Protein AF-A0A4R4Y8U0-F1 (afdb_monomer_lite)

Secondary structure (DSSP, 8-state):
--------S----SSTTEEEEEE-SS---EEEEGGGTTEEE-PPPBTTB-EEEEEE---SSEEEEEEEETTEEEEEEEEETTT-EEEEEETTTEEEE-

Sequence (98 aa):
MAITLASTGMAQAATPGTLKVCTGKDFFVTVKLPGRGGFSFTPAKRPNEATCATIDLGGNTNERVDVFTLDRYMGSFIYNGQRGAEVHGIPGPSFYVS

Radius of gyration: 12.64 Å; chains: 1; bounding box: 31×36×28 Å

Foldseek 3Di:
DDPDDDPLDAFFDPAAQKEKEKAAQVKWKKKFFVVVVGDIDIDDHDHRGIDIDMDRRADQDWTKIWIDIPNHTLGIYIYGRRGYKYWYDDPDSYIDMD

Structure (mmCIF, N/CA/C/O backbone):
data_AF-A0A4R4Y8U0-F1
#
_entry.id   AF-A0A4R4Y8U0-F1
#
loop_
_atom_site.group_PDB
_atom_site.id
_atom_site.type_symbol
_atom_site.label_atom_id
_atom_site.label_alt_id
_atom_site.label_comp_id
_atom_site.label_asym_id
_atom_site.label_entity_id
_atom_site.label_seq_id
_atom_site.pdbx_PDB_ins_code
_atom_site.Cartn_x
_atom_site.Cartn_y
_atom_site.Cartn_z
_atom_site.occupancy
_atom_site.B_iso_or_equiv
_atom_site.auth_seq_id
_atom_site.auth_comp_id
_atom_site.auth_asym_id
_atom_site.auth_atom_id
_atom_site.pdbx_PDB_model_num
ATOM 1 N N . MET A 1 1 ? 9.289 -23.088 -0.031 1.00 34.78 1 MET A N 1
ATOM 2 C CA . MET A 1 1 ? 8.017 -22.339 -0.115 1.00 34.78 1 MET A CA 1
ATOM 3 C C . MET A 1 1 ? 7.884 -21.523 1.153 1.00 34.78 1 MET A C 1
ATOM 5 O O . MET A 1 1 ? 7.726 -22.111 2.211 1.00 34.78 1 MET A O 1
ATOM 9 N N . ALA A 1 2 ? 8.029 -20.205 1.060 1.00 29.84 2 ALA A N 1
ATOM 10 C CA . ALA A 1 2 ? 7.765 -19.309 2.177 1.00 29.84 2 ALA A CA 1
ATOM 11 C C . ALA A 1 2 ? 6.407 -18.650 1.922 1.00 29.84 2 ALA A C 1
ATOM 13 O O . ALA A 1 2 ? 6.278 -17.799 1.047 1.00 29.84 2 ALA A O 1
ATOM 14 N N . ILE A 1 3 ? 5.384 -19.120 2.633 1.00 49.25 3 ILE A N 1
ATOM 15 C CA . ILE A 1 3 ? 4.170 -18.346 2.878 1.00 49.25 3 ILE A CA 1
ATOM 16 C C . ILE A 1 3 ? 4.474 -17.614 4.177 1.00 49.25 3 ILE A C 1
ATOM 18 O O . ILE A 1 3 ? 4.527 -18.254 5.226 1.00 49.25 3 ILE A O 1
ATOM 22 N N . THR A 1 4 ? 4.728 -16.309 4.118 1.00 38.78 4 THR A N 1
ATOM 23 C CA . THR A 1 4 ? 4.967 -15.528 5.334 1.00 38.78 4 THR A CA 1
ATOM 24 C C . THR A 1 4 ? 3.901 -14.454 5.469 1.00 38.78 4 THR A C 1
ATOM 26 O O . THR A 1 4 ? 3.896 -13.469 4.741 1.00 38.78 4 THR A O 1
ATOM 29 N N . LEU A 1 5 ? 2.977 -14.778 6.378 1.00 39.47 5 LEU A N 1
ATOM 30 C CA . LEU A 1 5 ? 2.010 -13.984 7.130 1.00 39.47 5 LEU A CA 1
ATOM 31 C C . LEU A 1 5 ? 1.588 -12.635 6.536 1.00 39.47 5 LEU A C 1
ATOM 33 O O . LEU A 1 5 ? 2.327 -11.655 6.580 1.00 39.47 5 LEU A O 1
ATOM 37 N N . ALA A 1 6 ? 0.308 -12.562 6.162 1.00 42.38 6 ALA A N 1
ATOM 38 C CA . ALA A 1 6 ? -0.450 -11.328 6.287 1.00 42.38 6 ALA A CA 1
ATOM 39 C C . ALA A 1 6 ? -0.258 -10.805 7.718 1.00 42.38 6 ALA A C 1
ATOM 41 O O . ALA A 1 6 ? -0.773 -11.397 8.669 1.00 42.38 6 ALA A O 1
ATOM 42 N N . SER A 1 7 ? 0.509 -9.730 7.894 1.00 41.41 7 SER A N 1
ATOM 43 C CA . SER A 1 7 ? 0.455 -8.979 9.136 1.00 41.41 7 SER A CA 1
ATOM 44 C C . SER A 1 7 ? -0.927 -8.335 9.194 1.00 41.41 7 SER A C 1
ATOM 46 O O . SER A 1 7 ? -1.179 -7.249 8.681 1.00 41.41 7 SER A O 1
ATOM 48 N N . THR A 1 8 ? -1.865 -9.018 9.845 1.00 43.34 8 THR A N 1
ATOM 49 C CA . THR A 1 8 ? -3.015 -8.377 10.482 1.00 43.34 8 THR A CA 1
ATOM 50 C C . THR A 1 8 ? -2.479 -7.554 11.655 1.00 43.34 8 THR A C 1
ATOM 52 O O . THR A 1 8 ? -2.631 -7.919 12.816 1.00 43.34 8 THR A O 1
ATOM 55 N N . GLY A 1 9 ? -1.739 -6.493 11.348 1.00 42.09 9 GLY A N 1
ATOM 56 C CA . GLY A 1 9 ? -1.117 -5.594 12.305 1.00 42.09 9 GLY A CA 1
ATOM 57 C C . GLY A 1 9 ? -1.339 -4.170 11.831 1.00 42.09 9 GLY A C 1
ATOM 58 O O . GLY A 1 9 ? -1.158 -3.874 10.652 1.00 42.09 9 GLY A O 1
ATOM 59 N N . MET A 1 10 ? -1.791 -3.300 12.735 1.00 45.44 10 MET A N 1
ATOM 60 C CA . MET A 1 10 ? -1.848 -1.869 12.452 1.00 45.44 10 MET A CA 1
ATOM 61 C C . MET A 1 10 ? -0.427 -1.378 12.188 1.00 45.44 10 MET A C 1
ATOM 63 O O . MET A 1 10 ? 0.419 -1.457 13.076 1.00 45.44 10 MET A O 1
ATOM 67 N N . ALA A 1 11 ? -0.192 -0.895 10.976 1.00 49.41 11 ALA A N 1
ATOM 68 C CA . ALA A 1 11 ? 1.036 -0.219 10.604 1.00 49.41 11 ALA A CA 1
ATOM 69 C C . ALA A 1 11 ? 1.221 1.074 11.416 1.00 49.41 11 ALA A C 1
ATOM 71 O O . ALA A 1 11 ? 0.241 1.725 11.789 1.00 49.41 11 ALA A O 1
ATOM 72 N N . GLN A 1 12 ? 2.467 1.408 11.719 1.00 47.06 12 GLN A N 1
ATOM 73 C CA . GLN A 1 12 ? 2.943 2.571 12.452 1.00 47.06 12 GLN A CA 1
ATOM 74 C C . GLN A 1 12 ? 4.066 3.245 11.646 1.00 47.06 12 GLN A C 1
ATOM 76 O O . GLN A 1 12 ? 5.247 2.938 11.795 1.00 47.06 12 GLN A O 1
ATOM 81 N N . ALA A 1 13 ? 3.723 4.251 10.839 1.00 54.06 13 ALA A N 1
ATOM 82 C CA . ALA A 1 13 ? 4.767 5.137 10.325 1.00 54.06 13 ALA A CA 1
ATOM 83 C C . ALA A 1 13 ? 5.388 5.957 11.463 1.00 54.06 13 ALA A C 1
ATOM 85 O O . ALA A 1 13 ? 4.757 6.273 12.469 1.00 54.06 13 ALA A O 1
ATOM 86 N N . ALA A 1 14 ? 6.622 6.414 11.250 1.00 53.91 14 ALA A N 1
ATOM 87 C CA . ALA A 1 14 ? 7.284 7.368 12.139 1.00 53.91 14 ALA A CA 1
ATOM 88 C C . ALA A 1 14 ? 6.558 8.730 12.233 1.00 53.91 14 ALA A C 1
ATOM 90 O O . ALA A 1 14 ? 6.922 9.562 13.064 1.00 53.91 14 ALA A O 1
ATOM 91 N N . THR A 1 15 ? 5.559 8.990 11.379 1.00 65.50 15 THR A N 1
ATOM 92 C CA . THR A 1 15 ? 4.854 10.274 11.311 1.00 65.50 15 THR A CA 1
ATOM 93 C C . THR A 1 15 ? 3.337 10.061 11.283 1.00 65.50 15 THR A C 1
ATOM 95 O O . THR A 1 15 ? 2.816 9.501 10.316 1.00 65.50 15 THR A O 1
ATOM 98 N N . PRO A 1 16 ? 2.602 10.525 12.311 1.00 78.88 16 PRO A N 1
ATOM 99 C CA . PRO A 1 16 ? 1.144 10.534 12.299 1.00 78.88 16 PRO A CA 1
ATOM 100 C C . PRO A 1 16 ? 0.588 11.264 11.072 1.00 78.88 16 PRO A C 1
ATOM 102 O O . PRO A 1 16 ? 1.164 12.240 10.599 1.00 78.88 16 PRO A O 1
ATOM 105 N N . GLY A 1 17 ? -0.549 10.801 10.564 1.00 81.25 17 GLY A N 1
ATOM 106 C CA . GLY A 1 17 ? -1.273 11.439 9.465 1.00 81.25 17 GLY A CA 1
ATOM 107 C C . GLY A 1 17 ? -0.702 11.162 8.077 1.00 81.25 17 GLY A C 1
ATOM 108 O O . GLY A 1 17 ? -1.304 11.586 7.091 1.00 81.25 17 GLY A O 1
ATOM 109 N N . THR A 1 18 ? 0.386 10.395 7.969 1.00 85.19 18 THR A N 1
ATOM 110 C CA . THR A 1 18 ? 1.040 10.141 6.683 1.00 85.19 18 THR A CA 1
ATOM 111 C C . THR A 1 18 ? 1.034 8.665 6.306 1.00 85.19 18 THR A C 1
ATOM 113 O O . THR A 1 18 ? 1.109 7.782 7.162 1.00 85.19 18 THR A O 1
ATOM 116 N N . LEU A 1 19 ? 0.903 8.395 5.008 1.00 86.19 19 LEU A N 1
ATOM 117 C CA . LEU A 1 19 ? 1.127 7.083 4.414 1.00 86.19 19 LEU A CA 1
ATOM 118 C C . LEU A 1 19 ? 2.319 7.194 3.469 1.00 86.19 19 LEU A C 1
ATOM 120 O O . LEU A 1 19 ? 2.271 7.924 2.480 1.00 86.19 19 LEU A O 1
ATOM 124 N N . LYS A 1 20 ? 3.392 6.467 3.761 1.00 87.62 20 LYS A N 1
ATOM 125 C CA . LYS A 1 20 ? 4.549 6.364 2.874 1.00 87.62 20 LYS A CA 1
ATOM 126 C C . LYS A 1 20 ? 4.431 5.102 2.033 1.00 87.62 20 LYS A C 1
ATOM 128 O O . LYS A 1 20 ? 4.138 4.029 2.545 1.00 87.62 20 LYS A O 1
ATOM 133 N N . VAL A 1 21 ? 4.630 5.233 0.729 1.00 88.19 21 VAL A N 1
ATOM 134 C CA . VAL A 1 21 ? 4.536 4.130 -0.228 1.00 88.19 21 VAL A CA 1
ATOM 135 C C . VAL A 1 21 ? 5.860 4.028 -0.958 1.00 88.19 21 VAL A C 1
ATOM 137 O O . VAL A 1 21 ? 6.302 4.985 -1.594 1.00 88.19 21 VAL A O 1
ATOM 140 N N . CYS A 1 22 ? 6.493 2.867 -0.854 1.00 85.25 22 CYS A N 1
ATOM 141 C CA . CYS A 1 22 ? 7.778 2.572 -1.459 1.00 85.25 22 CYS A CA 1
ATOM 142 C C . CYS A 1 22 ? 7.618 1.579 -2.605 1.00 85.25 22 CYS A C 1
ATOM 144 O O . CYS A 1 22 ? 7.117 0.464 -2.438 1.00 85.25 22 CYS A O 1
ATOM 146 N N . THR A 1 23 ? 8.091 1.994 -3.774 1.00 83.44 23 THR A N 1
ATOM 147 C CA . THR A 1 23 ? 8.138 1.186 -4.983 1.00 83.44 23 THR A CA 1
ATOM 148 C C . THR A 1 23 ? 9.530 0.606 -5.196 1.00 83.44 23 THR A C 1
ATOM 150 O O . THR A 1 23 ? 10.529 1.268 -4.916 1.00 83.44 23 THR A O 1
ATOM 153 N N . GLY A 1 24 ? 9.609 -0.623 -5.703 1.00 77.69 24 GLY A N 1
ATOM 154 C CA . GLY A 1 24 ? 10.881 -1.246 -6.059 1.00 77.69 24 GLY A CA 1
ATOM 155 C C . GLY A 1 24 ? 11.411 -0.791 -7.419 1.00 77.69 24 GLY A C 1
ATOM 156 O O . GLY A 1 24 ? 10.726 -0.127 -8.194 1.00 77.69 24 GLY A O 1
ATOM 157 N N . LYS A 1 25 ? 12.637 -1.213 -7.735 1.00 75.94 25 LYS A N 1
ATOM 158 C CA . LYS A 1 25 ? 13.305 -0.931 -9.015 1.00 75.94 25 LYS A CA 1
ATOM 159 C C . LYS A 1 25 ? 12.492 -1.408 -10.231 1.00 75.94 25 LYS A C 1
ATOM 161 O O . LYS A 1 25 ? 12.359 -0.694 -11.228 1.00 75.94 25 LYS A O 1
ATOM 166 N N . ASP A 1 26 ? 11.916 -2.604 -10.128 1.00 77.44 26 ASP A N 1
ATOM 167 C CA . ASP A 1 26 ? 11.307 -3.312 -11.261 1.00 77.44 26 ASP A CA 1
ATOM 168 C C . ASP A 1 26 ? 9.773 -3.360 -11.209 1.00 77.44 26 ASP A C 1
ATOM 170 O O . ASP A 1 26 ? 9.140 -3.838 -12.145 1.00 77.44 26 ASP A O 1
ATOM 174 N N . PHE A 1 27 ? 9.151 -2.820 -10.160 1.00 77.81 27 PHE A N 1
ATOM 175 C CA . PHE A 1 27 ? 7.700 -2.869 -9.976 1.00 77.81 27 PHE A CA 1
ATOM 176 C C . PHE A 1 27 ? 7.151 -1.568 -9.395 1.00 77.81 27 PHE A C 1
ATOM 178 O O . PHE A 1 27 ? 7.861 -0.837 -8.706 1.00 77.81 27 PHE A O 1
ATOM 185 N N . PHE A 1 28 ? 5.876 -1.298 -9.683 1.00 84.00 28 PHE A N 1
ATOM 186 C CA . PHE A 1 28 ? 5.118 -0.177 -9.126 1.00 84.00 28 PHE A CA 1
ATOM 187 C C . PHE A 1 28 ? 4.306 -0.640 -7.920 1.00 84.00 28 PHE A C 1
ATOM 189 O O . PHE A 1 28 ? 3.767 -1.744 -7.958 1.00 84.00 28 PHE A O 1
ATOM 196 N N . VAL A 1 29 ? 4.191 0.186 -6.883 1.00 86.62 29 VAL A N 1
ATOM 197 C CA . VAL A 1 29 ? 3.228 -0.026 -5.795 1.00 86.62 29 VAL A CA 1
ATOM 198 C C . VAL A 1 29 ? 2.170 1.060 -5.870 1.00 86.62 29 VAL A C 1
ATOM 200 O O . VAL A 1 29 ? 2.476 2.246 -5.769 1.00 86.62 29 VAL A O 1
ATOM 203 N N . THR A 1 30 ? 0.924 0.642 -6.035 1.00 90.62 30 THR A N 1
ATOM 204 C CA . THR A 1 30 ? -0.240 1.522 -6.016 1.00 90.62 30 THR A CA 1
ATOM 205 C C . THR A 1 30 ? -1.063 1.200 -4.787 1.00 90.62 30 THR A C 1
ATOM 207 O O . THR A 1 30 ? -1.406 0.043 -4.552 1.00 90.62 30 THR A O 1
ATOM 210 N N . VAL A 1 31 ? -1.418 2.220 -4.019 1.00 91.38 31 VAL A N 1
ATOM 211 C CA . VAL A 1 31 ? -2.372 2.091 -2.920 1.00 91.38 31 VAL A CA 1
ATOM 212 C C . VAL A 1 31 ? -3.711 2.689 -3.324 1.00 91.38 31 VAL A C 1
ATOM 214 O O . VAL A 1 31 ? -3.754 3.705 -4.020 1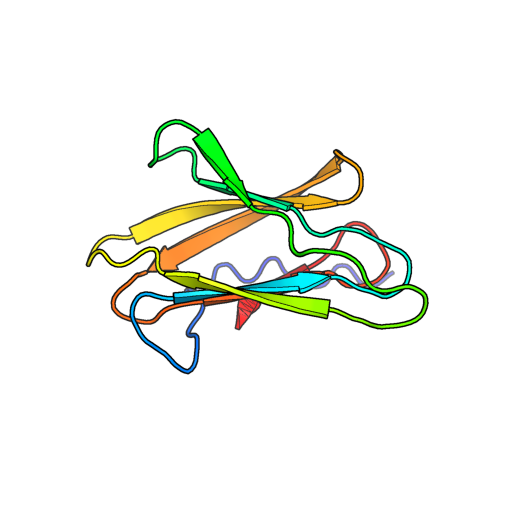.00 91.38 31 VAL A O 1
ATOM 217 N N . LYS A 1 32 ? -4.809 2.068 -2.898 1.00 93.06 32 LYS A N 1
ATOM 218 C CA . LYS A 1 32 ? -6.168 2.588 -3.067 1.00 93.06 32 LYS A CA 1
ATOM 219 C C . LYS A 1 32 ? -6.862 2.688 -1.720 1.00 93.06 32 LYS A C 1
ATOM 221 O O . LYS A 1 32 ? -6.789 1.773 -0.905 1.00 93.06 32 LYS A O 1
ATOM 226 N N . LEU A 1 33 ? -7.550 3.800 -1.515 1.00 90.88 33 LEU A N 1
ATOM 227 C CA . LEU A 1 33 ? -8.288 4.133 -0.308 1.00 90.88 33 LEU A CA 1
ATOM 228 C C . LEU A 1 33 ? -9.785 4.169 -0.649 1.00 90.88 33 LEU A C 1
ATOM 230 O O . LEU A 1 33 ? -10.310 5.219 -1.032 1.00 90.88 33 LEU A O 1
ATOM 234 N N . PRO A 1 34 ? -10.493 3.021 -0.577 1.00 87.75 34 PRO A N 1
ATOM 235 C CA . PRO A 1 34 ? -11.914 2.946 -0.917 1.00 87.75 34 PRO A CA 1
ATOM 236 C C . PRO A 1 34 ? -12.782 3.863 -0.043 1.00 87.75 34 PRO A C 1
ATOM 238 O O . PRO A 1 34 ? -13.780 4.389 -0.529 1.00 87.75 34 PRO A O 1
ATOM 241 N N . GLY A 1 35 ? -12.375 4.116 1.208 1.00 85.88 35 GLY A N 1
ATOM 242 C CA . GLY A 1 35 ? -13.059 5.040 2.119 1.00 85.88 35 GLY A CA 1
ATOM 243 C C . GLY A 1 35 ? -13.034 6.505 1.665 1.00 85.88 35 GLY A C 1
ATOM 244 O O . GLY A 1 35 ? -13.925 7.271 2.022 1.00 85.88 35 GLY A O 1
ATOM 245 N N . ARG A 1 36 ? -12.072 6.886 0.816 1.00 87.00 36 ARG A N 1
ATOM 246 C CA . ARG A 1 36 ? -11.897 8.237 0.255 1.00 87.00 36 ARG A CA 1
ATOM 247 C C . ARG A 1 36 ? -12.354 8.330 -1.199 1.00 87.00 36 ARG A C 1
ATOM 249 O O . ARG A 1 36 ? -11.655 8.883 -2.045 1.00 87.00 36 ARG A O 1
ATOM 256 N N . GLY A 1 37 ? -13.500 7.730 -1.519 1.00 85.69 37 GLY A N 1
ATOM 257 C CA . GLY A 1 37 ? -14.048 7.745 -2.881 1.00 85.69 37 GLY A CA 1
ATOM 258 C C . GLY A 1 37 ? -13.173 7.009 -3.902 1.00 85.69 37 GLY A C 1
ATOM 259 O O . GLY A 1 37 ? -13.211 7.328 -5.086 1.00 85.69 37 GLY A O 1
ATOM 260 N N . GLY A 1 38 ? -12.360 6.048 -3.448 1.00 84.81 38 GLY A N 1
ATOM 261 C CA . GLY A 1 38 ? -11.447 5.301 -4.311 1.00 84.81 38 GLY A CA 1
ATOM 262 C C . GLY A 1 38 ? -10.163 6.050 -4.667 1.00 84.81 38 GLY A C 1
ATOM 263 O O . GLY A 1 38 ? -9.541 5.713 -5.675 1.00 84.81 38 GLY A O 1
ATOM 264 N N . PHE A 1 39 ? -9.755 7.037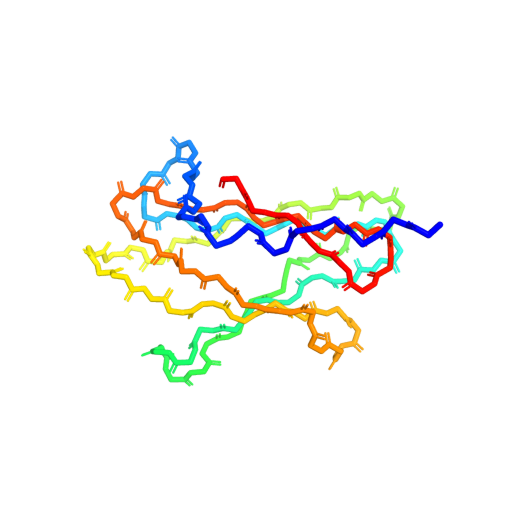 -3.859 1.00 90.31 39 PHE A N 1
ATOM 265 C CA . PHE A 1 39 ? -8.479 7.729 -4.029 1.00 90.31 39 PHE A CA 1
ATOM 266 C C . PHE A 1 39 ? -7.337 6.725 -4.230 1.00 90.31 39 PHE A C 1
ATOM 268 O O . PHE A 1 39 ? -7.189 5.772 -3.463 1.00 90.31 39 PHE A O 1
ATOM 275 N N . SER A 1 40 ? -6.529 6.939 -5.266 1.00 92.12 40 SER A N 1
ATOM 276 C CA . SER A 1 40 ? -5.411 6.067 -5.612 1.00 92.12 40 SER A CA 1
ATOM 277 C C . SER A 1 40 ? -4.112 6.848 -5.655 1.00 92.12 40 SER A C 1
ATOM 279 O O . SER A 1 40 ? -4.062 7.926 -6.247 1.00 92.12 40 SER A O 1
ATOM 281 N N . PHE A 1 41 ? -3.050 6.267 -5.114 1.00 91.12 41 PHE A N 1
ATOM 282 C CA . PHE A 1 41 ? -1.728 6.869 -5.122 1.00 91.12 41 PHE A CA 1
ATOM 283 C C . PHE A 1 41 ? -0.672 5.876 -5.596 1.00 91.12 41 PHE A C 1
ATOM 285 O O . PHE A 1 41 ? -0.611 4.745 -5.118 1.00 91.12 41 PHE A O 1
ATOM 292 N N . THR A 1 42 ? 0.172 6.324 -6.524 1.00 90.06 42 THR A N 1
ATOM 293 C CA . THR A 1 42 ? 1.334 5.581 -7.022 1.00 90.06 42 THR A CA 1
ATOM 294 C C . THR A 1 42 ? 2.531 6.528 -6.999 1.00 90.06 42 THR A C 1
ATOM 296 O O . THR A 1 42 ? 2.470 7.565 -7.665 1.00 90.06 42 THR A O 1
ATOM 299 N N . PRO A 1 43 ? 3.608 6.220 -6.257 1.00 88.19 43 PRO A N 1
ATOM 300 C CA . PRO A 1 43 ? 4.837 7.000 -6.307 1.00 88.19 43 PRO A CA 1
ATOM 301 C C . PRO A 1 43 ? 5.385 7.108 -7.733 1.00 88.19 43 PRO A C 1
ATOM 303 O O . PRO A 1 43 ? 5.309 6.157 -8.516 1.00 88.19 43 PRO A O 1
ATOM 306 N N . ALA A 1 44 ? 5.993 8.249 -8.062 1.00 83.00 44 ALA A N 1
ATOM 307 C CA . ALA A 1 44 ? 6.742 8.385 -9.306 1.00 83.00 44 ALA A CA 1
ATOM 308 C C . ALA A 1 44 ? 7.898 7.371 -9.332 1.00 83.00 44 ALA A C 1
ATOM 310 O O . ALA A 1 44 ? 8.602 7.205 -8.338 1.00 83.00 44 ALA A O 1
ATOM 311 N N . LYS A 1 45 ? 8.114 6.706 -10.471 1.00 75.81 45 LYS A N 1
ATOM 312 C CA . LYS A 1 45 ? 9.228 5.766 -10.631 1.00 75.81 45 LYS A CA 1
ATOM 313 C C . LYS A 1 45 ? 10.456 6.483 -11.159 1.00 75.81 45 LYS A C 1
ATOM 315 O O . LYS A 1 45 ? 10.393 7.165 -12.181 1.00 75.81 45 LYS A O 1
ATOM 320 N N . ARG A 1 46 ? 11.589 6.253 -10.502 1.00 75.31 46 ARG A N 1
ATOM 321 C CA . ARG A 1 46 ? 12.907 6.577 -11.045 1.00 75.31 46 ARG A CA 1
ATOM 322 C C . ARG A 1 46 ? 13.529 5.331 -11.683 1.00 75.31 46 ARG A C 1
ATOM 324 O O . ARG A 1 46 ? 13.406 4.238 -11.125 1.00 75.31 46 ARG A O 1
ATOM 331 N N . PRO A 1 47 ? 14.165 5.446 -12.862 1.00 71.00 47 PRO A N 1
ATOM 332 C CA . PRO A 1 47 ? 14.880 4.324 -13.456 1.00 71.00 47 PRO A CA 1
ATOM 333 C C . PRO A 1 47 ? 15.945 3.798 -12.491 1.00 71.00 47 PRO A C 1
ATOM 335 O O . PRO A 1 47 ? 16.722 4.572 -11.945 1.00 71.00 47 PRO A O 1
ATOM 338 N N . ASN A 1 48 ? 16.009 2.476 -12.330 1.00 68.94 48 ASN A N 1
ATOM 339 C CA . ASN A 1 48 ? 17.031 1.781 -11.544 1.00 68.94 48 ASN A CA 1
ATOM 340 C C . ASN A 1 48 ? 17.068 2.056 -10.027 1.00 68.94 48 ASN A C 1
ATOM 342 O O . ASN A 1 48 ? 18.008 1.599 -9.379 1.00 68.94 48 ASN A O 1
ATOM 346 N N . GLU A 1 49 ? 16.056 2.704 -9.445 1.00 73.12 49 GLU A N 1
ATOM 347 C CA . GLU A 1 49 ? 16.047 3.069 -8.022 1.00 73.12 49 GLU A CA 1
ATOM 348 C C . GLU A 1 49 ? 14.697 2.750 -7.362 1.00 73.12 49 GLU A C 1
ATOM 350 O O . GLU A 1 49 ? 13.633 2.949 -7.954 1.00 73.12 49 GLU A O 1
ATOM 355 N N . ALA A 1 50 ? 14.729 2.265 -6.117 1.00 76.00 50 ALA A N 1
ATOM 356 C CA . ALA A 1 50 ? 13.528 2.189 -5.294 1.00 76.00 50 ALA A CA 1
ATOM 357 C C . ALA A 1 50 ? 13.101 3.611 -4.908 1.00 76.00 50 ALA A C 1
ATOM 359 O O . ALA A 1 50 ? 13.906 4.383 -4.397 1.00 76.00 50 ALA A O 1
ATOM 360 N N . THR A 1 51 ? 11.845 3.974 -5.159 1.00 83.94 51 THR A N 1
ATOM 361 C CA . THR A 1 51 ? 11.345 5.325 -4.867 1.00 83.94 51 THR A CA 1
ATOM 362 C C . THR A 1 51 ? 10.271 5.259 -3.797 1.00 83.94 51 THR A C 1
ATOM 364 O O . THR A 1 51 ? 9.297 4.523 -3.937 1.00 83.94 51 THR A O 1
ATOM 367 N N . CYS A 1 52 ? 10.429 6.047 -2.738 1.00 86.56 52 CYS A N 1
ATOM 368 C CA . CYS A 1 52 ? 9.404 6.223 -1.719 1.00 86.56 52 CYS A CA 1
ATOM 369 C C . CYS A 1 52 ? 8.776 7.604 -1.850 1.00 86.56 52 CYS A C 1
ATOM 371 O O . CYS A 1 52 ? 9.484 8.596 -2.022 1.00 86.56 52 CYS A O 1
ATOM 373 N N . ALA A 1 53 ? 7.457 7.669 -1.731 1.00 88.19 53 ALA A N 1
ATOM 374 C CA . ALA A 1 53 ? 6.736 8.925 -1.660 1.00 88.19 53 ALA A CA 1
ATOM 375 C C . ALA A 1 53 ? 5.730 8.883 -0.514 1.00 88.19 53 ALA A C 1
ATOM 377 O O . ALA A 1 53 ? 5.122 7.848 -0.242 1.00 88.19 53 ALA A O 1
ATOM 378 N N . THR A 1 54 ? 5.580 10.019 0.151 1.00 87.88 54 THR A N 1
ATOM 379 C CA . THR A 1 54 ? 4.678 10.183 1.288 1.00 87.88 54 THR A CA 1
ATOM 380 C C . THR A 1 54 ? 3.452 10.958 0.844 1.00 87.88 54 THR A C 1
ATOM 382 O O . THR A 1 54 ? 3.571 11.931 0.100 1.00 87.88 54 THR A O 1
ATOM 385 N N . ILE A 1 55 ? 2.284 10.529 1.310 1.00 88.38 55 ILE A N 1
ATOM 386 C CA . ILE A 1 55 ? 1.039 11.278 1.193 1.00 88.38 55 ILE A CA 1
ATOM 387 C C . ILE A 1 55 ? 0.503 11.629 2.573 1.00 88.38 55 ILE A C 1
ATOM 389 O O . ILE A 1 55 ? 0.465 10.787 3.473 1.00 88.38 55 ILE A O 1
ATOM 393 N N . ASP A 1 56 ? 0.048 12.867 2.711 1.00 87.19 56 ASP A N 1
ATOM 394 C CA . ASP A 1 56 ? -0.675 13.322 3.889 1.00 87.19 56 ASP A CA 1
ATOM 395 C C . ASP A 1 56 ? -2.144 12.940 3.731 1.00 87.19 56 ASP A C 1
ATOM 397 O O . ASP A 1 56 ? -2.883 13.502 2.921 1.00 87.19 56 ASP A O 1
ATOM 401 N N . LEU A 1 57 ? -2.567 11.936 4.491 1.00 84.06 57 LEU A N 1
ATOM 402 C CA . LEU A 1 57 ? -3.958 11.500 4.527 1.00 84.06 57 LEU A CA 1
ATOM 403 C C . LEU A 1 57 ? -4.711 12.183 5.667 1.00 84.06 57 LEU A C 1
ATOM 405 O O . LEU A 1 57 ? -5.914 12.434 5.545 1.00 84.06 57 LEU A O 1
ATOM 409 N N . GLY A 1 58 ? -4.025 12.488 6.768 1.00 76.81 58 GLY A N 1
ATOM 410 C CA . GLY A 1 58 ? -4.644 12.966 7.997 1.00 76.81 58 GLY A CA 1
ATOM 411 C C . GLY A 1 58 ? -5.753 12.033 8.500 1.00 76.81 58 GLY A C 1
ATOM 412 O O . GLY A 1 58 ? -5.906 10.891 8.057 1.00 76.81 58 GLY A O 1
ATOM 413 N N . GLY A 1 59 ? -6.572 12.553 9.411 1.00 73.50 59 GLY A N 1
ATOM 414 C CA . GLY A 1 59 ? -7.696 11.824 9.995 1.00 73.50 59 GLY A CA 1
ATOM 415 C C . GLY A 1 59 ? -7.308 10.989 11.216 1.00 73.50 59 GLY A C 1
ATOM 416 O O . GLY A 1 59 ? -6.154 10.635 11.423 1.00 73.50 59 GLY A O 1
ATOM 417 N N . ASN A 1 60 ? -8.306 10.685 12.044 1.00 70.94 60 ASN A N 1
ATOM 418 C CA . ASN A 1 60 ? -8.122 9.986 13.323 1.00 70.94 60 ASN A CA 1
ATOM 419 C C . ASN A 1 60 ? -8.794 8.606 13.326 1.00 70.94 60 ASN A C 1
ATOM 421 O O . ASN A 1 60 ? -8.969 7.999 14.380 1.00 70.94 60 ASN A O 1
ATOM 425 N N . THR A 1 61 ? -9.232 8.135 12.160 1.00 73.06 61 THR A N 1
ATOM 426 C CA . THR A 1 61 ? -10.009 6.908 12.007 1.00 73.06 61 THR A CA 1
ATOM 427 C C . THR A 1 61 ? -9.199 5.824 11.313 1.00 73.06 61 THR A C 1
ATOM 429 O O . THR A 1 61 ? -8.245 6.091 10.581 1.00 73.06 61 THR A O 1
ATOM 432 N N . ASN A 1 62 ? -9.601 4.582 11.571 1.00 83.00 62 ASN A N 1
ATOM 433 C CA . ASN A 1 62 ? -9.104 3.427 10.845 1.00 83.00 62 ASN A CA 1
ATOM 434 C C . ASN A 1 62 ? -9.692 3.431 9.432 1.00 83.00 62 ASN A C 1
ATOM 436 O O . ASN A 1 62 ? -10.910 3.492 9.264 1.00 83.00 62 ASN A O 1
ATOM 440 N N . GLU A 1 63 ? -8.835 3.325 8.429 1.00 85.31 63 GLU A N 1
ATOM 441 C CA . GLU A 1 63 ? -9.205 3.261 7.024 1.00 85.31 63 GLU A CA 1
ATOM 442 C C . GLU A 1 63 ? -8.555 2.046 6.366 1.00 85.31 63 GLU A C 1
ATOM 444 O O . GLU A 1 63 ? -7.397 1.722 6.614 1.00 85.31 63 GLU A O 1
ATOM 449 N N . ARG A 1 64 ? -9.305 1.355 5.509 1.00 88.44 64 ARG A N 1
ATOM 450 C CA . ARG 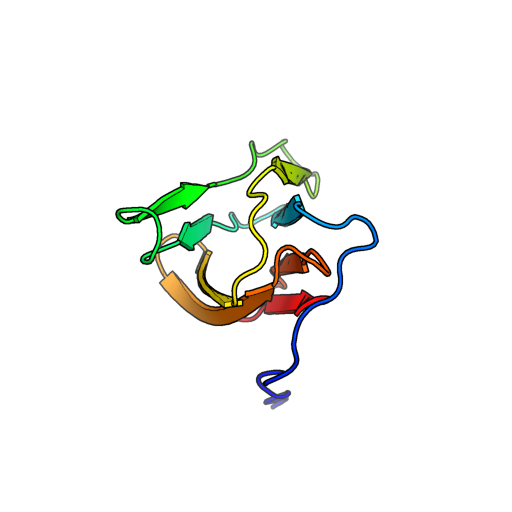A 1 64 ? -8.755 0.275 4.693 1.00 88.44 64 ARG A CA 1
ATOM 451 C C . ARG A 1 64 ? -7.920 0.857 3.557 1.00 88.44 64 ARG A C 1
ATOM 453 O O . ARG A 1 64 ? -8.387 1.738 2.841 1.00 88.44 64 ARG A O 1
ATOM 460 N N . VAL A 1 65 ? -6.740 0.288 3.345 1.00 89.44 65 VAL A N 1
ATOM 461 C CA . VAL A 1 65 ? -5.879 0.571 2.198 1.00 89.44 65 VAL A CA 1
ATOM 462 C C . VAL A 1 65 ? -5.631 -0.726 1.442 1.00 89.44 65 VAL A C 1
ATOM 464 O O . VAL A 1 65 ? -5.170 -1.709 2.019 1.00 89.44 65 VAL A O 1
ATOM 467 N N . ASP A 1 66 ? -5.939 -0.724 0.150 1.00 91.69 66 ASP A N 1
ATOM 468 C CA . ASP A 1 66 ? -5.676 -1.830 -0.766 1.00 91.69 66 ASP A CA 1
ATOM 469 C C . ASP A 1 66 ? -4.360 -1.585 -1.509 1.00 91.69 66 ASP A C 1
ATOM 471 O O . ASP A 1 66 ? -4.126 -0.488 -2.010 1.00 91.69 66 ASP A O 1
ATOM 475 N N . VAL A 1 67 ? -3.507 -2.602 -1.603 1.00 89.62 67 VAL A N 1
ATOM 476 C CA . VAL A 1 67 ? -2.181 -2.528 -2.228 1.00 89.62 67 VAL A CA 1
ATOM 477 C C . VAL A 1 67 ? -2.174 -3.329 -3.526 1.00 89.62 67 VAL A C 1
ATOM 479 O O . VAL A 1 67 ? -2.631 -4.474 -3.574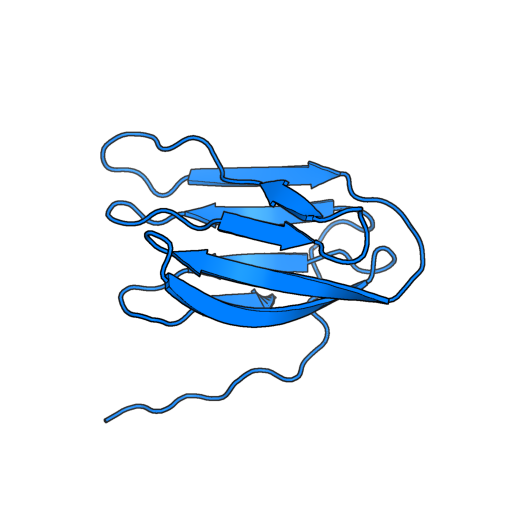 1.00 89.62 67 VAL A O 1
ATOM 482 N N . PHE A 1 68 ? -1.634 -2.727 -4.581 1.00 89.31 68 PHE A N 1
ATOM 483 C CA . PHE A 1 68 ? -1.532 -3.292 -5.919 1.00 89.31 68 PHE A CA 1
ATOM 484 C C . PHE A 1 68 ? -0.105 -3.171 -6.456 1.00 89.31 68 PHE A C 1
ATOM 486 O O . PHE A 1 68 ? 0.600 -2.205 -6.165 1.00 89.31 68 PHE A O 1
ATOM 493 N N . THR A 1 69 ? 0.285 -4.108 -7.317 1.00 86.94 69 THR A N 1
ATOM 494 C CA . THR A 1 69 ? 1.474 -3.986 -8.164 1.00 86.94 69 THR A CA 1
ATOM 495 C C . THR A 1 69 ? 1.156 -4.440 -9.575 1.00 86.94 69 THR A C 1
ATOM 497 O O . THR A 1 69 ? 0.554 -5.497 -9.744 1.00 86.94 69 THR A O 1
ATOM 500 N N . LEU A 1 70 ? 1.527 -3.648 -10.589 1.00 81.19 70 LEU A N 1
ATOM 501 C CA . LEU A 1 70 ? 1.223 -3.948 -11.999 1.00 81.19 70 LEU A CA 1
ATOM 502 C C . LEU A 1 70 ? -0.261 -4.340 -12.193 1.00 81.19 70 LEU A C 1
ATOM 504 O O . LEU A 1 70 ? -0.566 -5.386 -12.760 1.00 81.19 70 LEU A O 1
ATOM 508 N N . ASP A 1 71 ? -1.166 -3.553 -11.599 1.00 81.25 71 ASP A N 1
ATOM 509 C CA . ASP A 1 71 ? -2.625 -3.771 -11.551 1.00 81.25 71 ASP A CA 1
ATOM 510 C C . ASP A 1 71 ? -3.111 -5.051 -10.845 1.00 81.25 71 ASP A C 1
ATOM 512 O O . ASP A 1 71 ? -4.313 -5.299 -10.731 1.00 81.25 71 ASP A O 1
ATOM 516 N N . ARG A 1 72 ? -2.205 -5.846 -10.275 1.00 85.94 72 ARG A N 1
ATOM 517 C CA . ARG A 1 72 ? -2.536 -7.028 -9.483 1.00 85.94 72 ARG A CA 1
ATOM 518 C C . ARG A 1 72 ? -2.724 -6.661 -8.019 1.00 85.94 72 ARG A C 1
ATOM 520 O O . ARG A 1 72 ? -1.822 -6.111 -7.393 1.00 85.94 72 ARG A O 1
ATOM 527 N N . TYR A 1 73 ? -3.871 -7.032 -7.456 1.00 88.06 73 TYR A N 1
ATOM 528 C CA . TYR A 1 73 ? -4.120 -6.925 -6.019 1.00 88.06 73 TYR A CA 1
ATOM 529 C C . TYR A 1 73 ? -3.147 -7.812 -5.231 1.00 88.06 73 TYR A C 1
ATOM 531 O O . TYR A 1 73 ? -3.015 -9.005 -5.515 1.00 88.06 73 TYR A O 1
ATOM 539 N N . MET A 1 74 ? -2.474 -7.218 -4.248 1.00 85.31 74 MET A N 1
ATOM 540 C CA . MET A 1 74 ? -1.503 -7.886 -3.376 1.00 85.31 74 MET A CA 1
ATOM 541 C C . MET A 1 74 ? -2.096 -8.180 -1.998 1.00 85.31 74 MET A C 1
ATOM 543 O O . MET A 1 74 ? -1.753 -9.178 -1.372 1.00 85.31 74 MET A O 1
ATOM 547 N N . GLY A 1 75 ? -2.994 -7.318 -1.522 1.00 86.62 75 GLY A N 1
ATOM 548 C CA . GLY A 1 75 ? -3.646 -7.442 -0.224 1.00 86.62 75 GLY A CA 1
ATOM 549 C C . GLY A 1 75 ? -4.102 -6.088 0.307 1.00 86.62 75 GLY A C 1
ATOM 550 O O . GLY A 1 75 ? -4.065 -5.083 -0.400 1.00 86.62 75 GLY A O 1
ATOM 551 N N . SER A 1 76 ? -4.532 -6.068 1.564 1.00 86.69 76 SER A N 1
ATOM 552 C CA . SER A 1 76 ? -5.062 -4.872 2.215 1.00 86.69 76 SER A CA 1
ATOM 553 C C . SER A 1 76 ? -4.605 -4.789 3.662 1.00 86.69 76 SER A C 1
ATOM 555 O O . SER A 1 76 ? -4.464 -5.821 4.318 1.00 86.69 76 SER A O 1
ATOM 557 N N . PHE A 1 77 ? -4.461 -3.575 4.178 1.00 84.75 77 PHE A N 1
ATOM 558 C CA . PHE A 1 77 ? -4.176 -3.314 5.587 1.00 84.75 77 PHE A CA 1
ATOM 559 C C . PHE A 1 77 ? -5.047 -2.170 6.116 1.00 84.75 77 PHE A C 1
ATOM 561 O O . PHE A 1 77 ? -5.766 -1.514 5.359 1.00 84.75 77 PHE A O 1
ATOM 568 N N . ILE A 1 78 ? -4.999 -1.948 7.430 1.00 86.00 78 ILE A N 1
ATOM 569 C CA . ILE A 1 78 ? -5.681 -0.826 8.078 1.00 86.00 78 ILE A CA 1
ATOM 570 C C . ILE A 1 78 ? -4.671 0.287 8.349 1.00 86.00 78 ILE A C 1
ATOM 572 O O . ILE A 1 78 ? -3.732 0.112 9.124 1.00 86.00 78 ILE A O 1
ATOM 576 N N . TYR A 1 79 ? -4.894 1.430 7.713 1.00 83.31 79 TYR A N 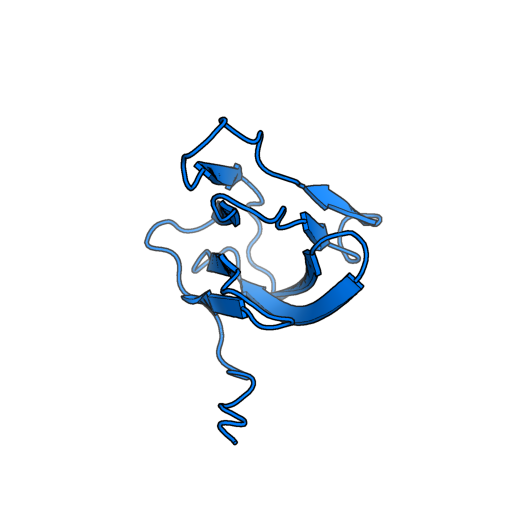1
ATOM 577 C CA . TYR A 1 79 ? -4.258 2.700 8.019 1.00 83.31 79 TYR A CA 1
ATOM 578 C C . TYR A 1 79 ? -4.946 3.350 9.221 1.00 83.31 79 TYR A C 1
ATOM 580 O O . TYR A 1 79 ? -6.171 3.419 9.269 1.00 83.31 79 TYR A O 1
ATOM 588 N N . ASN A 1 80 ? -4.172 3.860 10.175 1.00 82.50 80 ASN A N 1
ATOM 589 C CA . ASN A 1 80 ? -4.684 4.687 11.263 1.00 82.50 80 ASN A CA 1
ATOM 590 C C . ASN A 1 80 ? -3.930 6.017 11.258 1.00 82.50 80 ASN A C 1
ATOM 592 O O . ASN A 1 80 ? -2.728 6.048 11.514 1.00 82.50 80 ASN A O 1
ATOM 596 N N . GLY A 1 81 ? -4.627 7.124 11.003 1.00 75.94 81 GLY A N 1
ATOM 597 C CA . GLY A 1 81 ? -3.982 8.433 10.889 1.00 75.94 81 GLY A CA 1
ATOM 598 C C . GLY A 1 81 ? -3.408 8.995 12.198 1.00 75.94 81 GLY A C 1
ATOM 599 O O . GLY A 1 81 ? -2.565 9.880 12.146 1.00 75.94 81 GLY A O 1
ATOM 600 N N . GLN A 1 82 ? -3.717 8.430 13.370 1.00 78.88 82 GLN A N 1
ATOM 601 C CA . GLN A 1 82 ? -2.996 8.766 14.611 1.00 78.88 82 GLN A CA 1
ATOM 602 C C . GLN A 1 82 ? -1.590 8.152 14.667 1.00 78.88 82 GLN A C 1
ATOM 604 O O . GLN A 1 82 ? -0.762 8.574 15.471 1.00 78.88 82 GLN A O 1
ATOM 609 N N . ARG A 1 83 ? -1.329 7.132 13.844 1.00 74.50 83 ARG A N 1
ATOM 610 C CA . ARG A 1 83 ? -0.082 6.359 13.821 1.00 74.50 83 ARG A CA 1
ATOM 611 C C . ARG A 1 83 ? 0.682 6.504 12.506 1.00 74.50 83 ARG A C 1
ATOM 613 O O . ARG A 1 83 ? 1.894 6.389 12.516 1.00 74.50 83 ARG A O 1
ATOM 620 N N . GLY A 1 84 ? -0.011 6.776 11.401 1.00 78.06 84 GLY A N 1
ATOM 621 C CA . GLY A 1 84 ? 0.556 6.705 10.055 1.00 78.06 84 GLY A CA 1
ATOM 622 C C . GLY A 1 84 ? 0.852 5.260 9.621 1.00 78.06 84 GLY A C 1
ATOM 623 O O . GLY A 1 84 ? 0.638 4.328 10.392 1.00 78.06 84 GLY A O 1
ATOM 624 N N . ALA A 1 85 ? 1.338 5.051 8.396 1.00 80.38 85 ALA A N 1
ATOM 625 C CA . ALA A 1 85 ? 1.781 3.732 7.914 1.00 80.38 85 ALA A CA 1
ATOM 626 C C . ALA A 1 85 ? 2.859 3.838 6.823 1.00 80.38 85 ALA A C 1
ATOM 628 O O . ALA A 1 85 ? 2.870 4.807 6.061 1.00 80.38 85 ALA A O 1
ATOM 629 N N . GLU A 1 86 ? 3.739 2.845 6.704 1.00 78.12 86 GLU A N 1
ATOM 630 C CA . GLU A 1 86 ? 4.665 2.725 5.573 1.00 78.12 86 GLU A CA 1
ATOM 631 C C . GLU A 1 86 ? 4.490 1.382 4.857 1.00 78.12 86 GLU A C 1
ATOM 633 O O . GLU A 1 86 ? 4.555 0.325 5.472 1.00 78.12 86 GLU A O 1
ATOM 638 N N . VAL A 1 87 ? 4.261 1.421 3.544 1.00 80.94 87 VAL A N 1
ATOM 639 C CA . VAL A 1 87 ? 4.037 0.250 2.690 1.00 80.94 87 VAL A CA 1
ATOM 640 C C . VAL A 1 87 ? 5.244 0.037 1.795 1.00 80.94 87 VAL A C 1
ATOM 642 O O . VAL A 1 87 ? 5.616 0.922 1.022 1.00 80.94 87 VAL A O 1
ATOM 645 N N . HIS A 1 88 ? 5.787 -1.176 1.817 1.00 77.69 88 HIS A N 1
ATOM 646 C CA . HIS A 1 88 ? 6.861 -1.594 0.925 1.00 77.69 88 HIS A CA 1
ATOM 647 C C . HIS A 1 88 ? 6.446 -2.828 0.136 1.00 77.69 88 HIS A C 1
ATOM 649 O O . HIS A 1 88 ? 6.190 -3.892 0.707 1.00 77.69 88 HIS A O 1
ATOM 655 N N . GLY A 1 89 ? 6.424 -2.710 -1.190 1.00 74.06 89 GLY A N 1
ATOM 656 C CA . GLY A 1 89 ? 6.359 -3.896 -2.037 1.00 74.06 89 GLY A CA 1
ATOM 657 C C . GLY A 1 89 ? 7.686 -4.656 -2.000 1.00 74.06 89 GLY A C 1
ATOM 658 O O . GLY A 1 89 ? 8.753 -4.054 -1.874 1.00 74.06 89 GLY A O 1
ATOM 659 N N . ILE A 1 90 ? 7.625 -5.978 -2.134 1.00 77.56 90 IL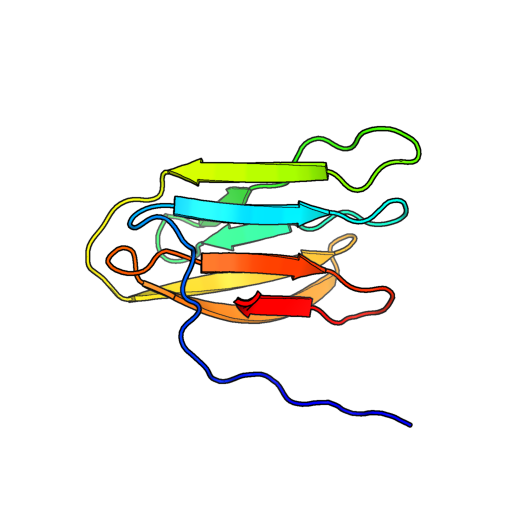E A N 1
ATOM 660 C CA . ILE A 1 90 ? 8.796 -6.851 -2.287 1.00 77.56 90 ILE A CA 1
ATOM 661 C C . ILE A 1 90 ? 8.658 -7.672 -3.578 1.00 77.56 90 ILE A C 1
ATOM 663 O O . ILE A 1 90 ? 7.539 -7.842 -4.061 1.00 77.56 90 ILE A O 1
ATOM 667 N N . PRO A 1 91 ? 9.757 -8.182 -4.168 1.00 69.88 91 PRO A N 1
ATOM 668 C CA . PRO A 1 91 ? 9.676 -8.997 -5.379 1.00 69.88 91 PRO A CA 1
ATOM 669 C C . PRO A 1 91 ? 8.698 -10.176 -5.227 1.00 69.88 91 PRO A C 1
ATOM 671 O O . PRO A 1 91 ? 8.853 -11.009 -4.335 1.00 69.88 91 PRO A O 1
ATOM 674 N N . GLY A 1 92 ? 7.698 -10.242 -6.112 1.00 67.56 92 GLY A N 1
ATOM 675 C CA . GLY A 1 92 ? 6.580 -11.191 -6.037 1.00 67.56 92 GLY A CA 1
ATOM 676 C C . GLY A 1 92 ? 5.248 -10.521 -5.654 1.00 67.56 92 GLY A C 1
ATOM 677 O O . GLY A 1 92 ? 5.175 -9.299 -5.553 1.00 67.56 92 GLY A O 1
ATOM 678 N N . PRO A 1 93 ? 4.157 -11.287 -5.465 1.00 71.12 93 PRO A N 1
ATOM 679 C CA . PRO A 1 93 ? 2.843 -10.743 -5.115 1.00 71.12 93 PRO A CA 1
ATOM 680 C C . PRO A 1 93 ? 2.722 -10.451 -3.604 1.00 71.12 93 PRO A C 1
ATOM 682 O O . PRO A 1 93 ? 1.741 -10.849 -2.981 1.00 71.12 93 PRO A O 1
ATOM 685 N N . SER A 1 94 ? 3.720 -9.787 -3.012 1.00 76.25 94 SER A N 1
ATOM 686 C CA . SER A 1 94 ? 3.821 -9.600 -1.558 1.00 76.25 94 SER A CA 1
ATOM 687 C C . SER A 1 94 ? 4.273 -8.189 -1.169 1.00 76.25 94 SER A C 1
ATOM 689 O O . SER A 1 94 ? 5.025 -7.535 -1.889 1.00 76.25 94 SER A O 1
ATOM 691 N N . PHE A 1 95 ? 3.831 -7.721 -0.005 1.00 80.81 95 PHE A N 1
ATOM 692 C CA . PHE A 1 95 ? 4.237 -6.449 0.594 1.00 80.81 95 PHE A CA 1
ATOM 693 C C . PHE A 1 95 ? 4.344 -6.615 2.111 1.00 80.81 95 PHE A C 1
ATOM 695 O O . PHE A 1 95 ? 3.779 -7.555 2.672 1.00 80.81 95 PHE A O 1
ATOM 702 N N . TYR A 1 96 ? 5.047 -5.703 2.770 1.00 80.75 96 TYR A N 1
ATOM 703 C CA . TYR A 1 96 ? 4.967 -5.545 4.218 1.00 80.75 96 TYR A CA 1
ATOM 704 C C . TYR A 1 96 ? 4.557 -4.118 4.562 1.00 80.75 96 TYR A C 1
ATOM 706 O O . TYR A 1 96 ? 4.706 -3.198 3.750 1.00 80.75 96 TYR A O 1
ATOM 714 N N . VAL A 1 97 ? 4.018 -3.956 5.768 1.00 78.31 97 VAL A N 1
ATOM 715 C CA . VAL A 1 97 ? 3.640 -2.652 6.306 1.00 78.31 97 VAL A CA 1
ATOM 716 C C . VAL A 1 97 ? 4.290 -2.474 7.665 1.00 78.31 97 VAL A C 1
ATOM 718 O O . VAL A 1 97 ? 4.263 -3.408 8.473 1.00 78.31 97 VAL A O 1
ATOM 721 N N . SER A 1 98 ? 4.882 -1.306 7.887 1.00 75.94 98 SER A N 1
ATOM 722 C CA . SER A 1 98 ? 5.491 -0.912 9.157 1.00 75.94 98 SER A CA 1
ATOM 723 C C . SER A 1 98 ? 4.837 0.308 9.746 1.00 75.94 98 SER A C 1
ATOM 725 O O . SER A 1 98 ? 4.355 1.188 8.989 1.00 75.94 98 SER A O 1
#

pLDDT: mean 76.7, std 14.98, range [29.84, 93.06]

Organism: NCBI:txid2530387